Protein AF-A0A378MD38-F1 (afdb_monomer_lite)

Foldseek 3Di:
DQCVPDPCSVVDDDALVNCPPAADQEEEEEAEPQWADDPLDIWGDPVRDDPPPQDPPDPDDDRVRSRVSSVVRVVSRLVRHDNYYHYHYPYVRVVVSVCVVVVD

Organism: Listeria grayi (NCBI:txid1641)

Sequence (104 aa):
MDWVKKPNSEKEIGSIHAIQGYDLNYSGVIIGNDITVKDNQIVAVPENYKDVGGIPLKKEFSLSELTKYILNIYYILLSRGIDGCAVYFEDKSVEKLFKERVGL

Structure (mmCIF, N/CA/C/O backbone):
data_AF-A0A378MD38-F1
#
_entry.id   AF-A0A378MD38-F1
#
loop_
_atom_site.group_PDB
_atom_site.id
_atom_site.type_symbol
_atom_site.label_atom_id
_atom_site.label_alt_id
_atom_site.label_comp_id
_atom_site.label_asym_id
_atom_site.label_entity_id
_atom_site.label_seq_id
_atom_site.pdbx_PDB_ins_code
_atom_site.Cartn_x
_atom_site.Cartn_y
_atom_site.Cartn_z
_atom_site.occupancy
_atom_site.B_iso_or_equiv
_atom_site.auth_seq_id
_atom_site.auth_comp_id
_atom_site.auth_asym_id
_atom_site.auth_atom_id
_atom_site.pdbx_PDB_model_num
ATOM 1 N N . MET A 1 1 ? 22.199 7.299 -6.073 1.00 47.94 1 MET A N 1
ATOM 2 C CA . MET A 1 1 ? 22.694 6.099 -6.783 1.00 47.94 1 MET A CA 1
ATOM 3 C C . MET A 1 1 ? 21.455 5.291 -7.137 1.00 47.94 1 MET A C 1
ATOM 5 O O . MET A 1 1 ? 20.778 4.857 -6.216 1.00 47.94 1 MET A O 1
ATOM 9 N N . ASP A 1 2 ? 21.090 5.211 -8.417 1.00 62.75 2 ASP A N 1
ATOM 10 C CA . ASP A 1 2 ? 19.807 4.645 -8.865 1.00 62.75 2 ASP A CA 1
ATOM 11 C C . ASP A 1 2 ? 19.742 3.135 -8.603 1.00 62.75 2 ASP A C 1
ATOM 13 O O . ASP A 1 2 ? 20.425 2.365 -9.278 1.00 62.75 2 ASP A O 1
ATOM 17 N N . TRP A 1 3 ? 18.933 2.705 -7.629 1.00 64.88 3 TRP A N 1
ATOM 18 C CA . TRP A 1 3 ? 18.733 1.280 -7.330 1.00 64.88 3 TRP A CA 1
ATOM 19 C C . TRP A 1 3 ? 18.166 0.529 -8.542 1.00 64.88 3 TRP A C 1
ATOM 21 O O . TRP A 1 3 ? 18.677 -0.528 -8.892 1.00 64.88 3 TRP A O 1
ATOM 31 N N . VAL A 1 4 ? 17.230 1.156 -9.259 1.00 61.44 4 VAL A N 1
ATOM 32 C CA . VAL A 1 4 ? 16.582 0.625 -10.474 1.00 61.44 4 VAL A CA 1
ATOM 33 C C . VAL A 1 4 ? 17.581 0.280 -11.591 1.00 61.44 4 VAL A C 1
ATOM 35 O O . VAL A 1 4 ? 17.305 -0.559 -12.438 1.00 61.44 4 VAL A O 1
ATOM 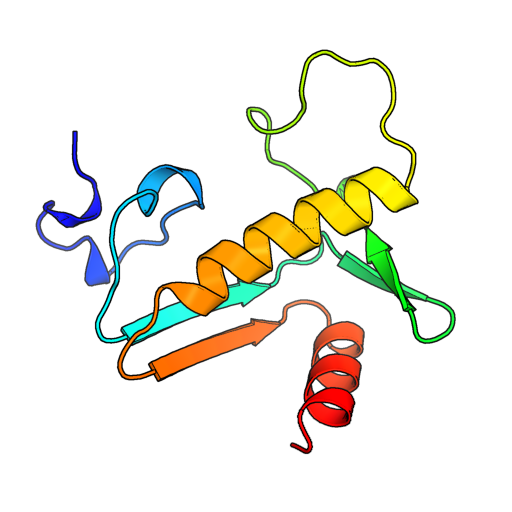38 N N . LYS A 1 5 ? 18.766 0.907 -11.615 1.00 65.00 5 LYS A N 1
ATOM 39 C CA . LYS A 1 5 ? 19.793 0.650 -12.643 1.00 65.00 5 LYS A CA 1
ATOM 40 C C . LYS A 1 5 ? 20.819 -0.402 -12.222 1.00 65.00 5 LYS A C 1
ATOM 42 O O . LYS A 1 5 ? 21.737 -0.694 -12.988 1.00 65.00 5 LYS A O 1
ATOM 47 N N . LYS A 1 6 ? 20.716 -0.945 -11.004 1.00 70.88 6 LYS A N 1
ATOM 48 C CA 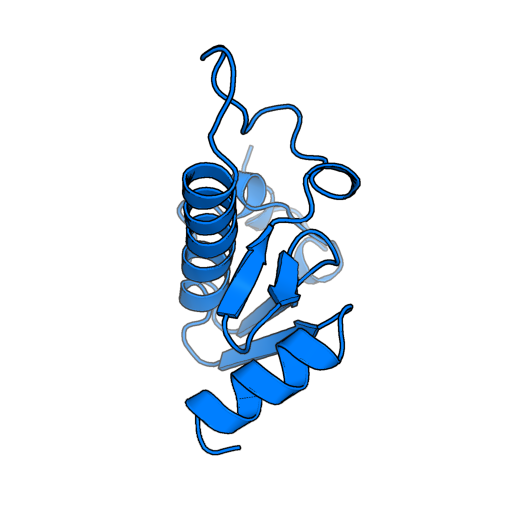. LYS A 1 6 ? 21.622 -2.000 -10.553 1.00 70.88 6 LYS A CA 1
ATOM 49 C C . LYS A 1 6 ? 21.260 -3.328 -11.230 1.00 70.88 6 LYS A C 1
ATOM 51 O O . LYS A 1 6 ? 20.073 -3.643 -11.344 1.00 70.88 6 LYS A O 1
ATOM 56 N N . PRO A 1 7 ? 22.262 -4.129 -11.632 1.00 68.56 7 PRO A N 1
ATOM 57 C CA . PRO A 1 7 ? 22.022 -5.495 -12.085 1.00 68.56 7 PRO A CA 1
ATOM 58 C C . PRO A 1 7 ? 21.306 -6.294 -10.987 1.00 68.56 7 PRO A C 1
ATOM 60 O O . PRO A 1 7 ? 21.755 -6.259 -9.841 1.00 68.56 7 PRO A O 1
ATOM 63 N N . ASN A 1 8 ? 20.254 -7.040 -11.336 1.00 69.06 8 ASN A N 1
ATOM 64 C CA . ASN A 1 8 ? 19.395 -7.816 -10.429 1.00 69.06 8 ASN A CA 1
ATOM 65 C C . ASN A 1 8 ? 18.422 -7.013 -9.550 1.00 69.06 8 ASN A C 1
ATOM 67 O O . ASN A 1 8 ? 17.803 -7.611 -8.669 1.00 69.06 8 ASN A O 1
ATOM 71 N N . SER A 1 9 ? 18.243 -5.706 -9.767 1.00 63.53 9 SER A N 1
ATOM 72 C CA . SER A 1 9 ? 17.227 -4.929 -9.033 1.00 63.53 9 SER A CA 1
ATOM 73 C C . SER A 1 9 ? 15.814 -5.500 -9.215 1.00 63.53 9 SER A C 1
ATOM 75 O O . SER A 1 9 ? 15.011 -5.472 -8.290 1.00 63.53 9 SER A O 1
ATOM 77 N N . GLU A 1 10 ? 15.540 -6.158 -10.343 1.00 64.94 10 GLU A N 1
ATOM 78 C CA . GLU A 1 10 ? 14.298 -6.886 -10.607 1.00 64.94 10 GLU A CA 1
ATOM 79 C C . GLU A 1 10 ? 14.036 -8.075 -9.660 1.00 64.94 10 GLU A C 1
ATOM 81 O O . GLU A 1 10 ? 12.933 -8.618 -9.646 1.00 64.94 10 GLU A O 1
ATOM 86 N N . LYS A 1 11 ? 15.036 -8.493 -8.871 1.00 68.25 11 LYS A N 1
ATOM 87 C CA . LYS A 1 11 ? 14.939 -9.585 -7.888 1.00 68.25 11 LYS A CA 1
ATOM 88 C C . LYS A 1 11 ? 14.928 -9.107 -6.438 1.00 68.25 11 LYS A C 1
ATOM 90 O O . LYS A 1 11 ? 14.840 -9.950 -5.546 1.00 68.25 11 LYS A O 1
ATOM 95 N N . GLU A 1 12 ? 15.042 -7.806 -6.178 1.00 67.12 12 GLU A N 1
ATOM 96 C CA . GLU A 1 12 ? 15.043 -7.272 -4.812 1.00 67.12 12 GLU A CA 1
ATOM 97 C C . GLU A 1 12 ? 13.793 -6.430 -4.530 1.00 67.12 12 GLU A C 1
ATOM 99 O O . GLU A 1 12 ? 13.106 -5.950 -5.430 1.00 67.12 12 GLU A O 1
ATOM 104 N N . ILE A 1 13 ? 13.481 -6.272 -3.244 1.00 67.75 13 ILE A N 1
ATOM 105 C CA . ILE A 1 13 ? 12.346 -5.474 -2.780 1.00 67.75 13 ILE A CA 1
ATOM 106 C C . ILE A 1 13 ? 12.854 -4.066 -2.462 1.00 67.75 13 ILE A C 1
ATOM 108 O O . ILE A 1 13 ? 13.656 -3.875 -1.547 1.00 67.75 13 ILE A O 1
ATOM 112 N N . GLY A 1 14 ? 12.381 -3.079 -3.222 1.00 64.69 14 GLY A N 1
ATOM 113 C CA . GLY A 1 14 ? 12.645 -1.663 -2.977 1.00 64.69 14 GLY A CA 1
ATOM 114 C C . GLY A 1 14 ? 11.602 -1.029 -2.052 1.00 64.69 14 GLY A C 1
ATOM 115 O O . GLY A 1 14 ? 10.434 -1.409 -2.060 1.00 64.69 14 GLY A O 1
ATOM 116 N N . SER A 1 15 ? 12.009 -0.028 -1.268 1.00 68.44 15 SER A N 1
ATOM 117 C CA . SER A 1 15 ? 11.068 0.841 -0.547 1.00 68.44 15 SER A CA 1
ATOM 118 C C . SER A 1 15 ? 10.551 1.968 -1.452 1.00 68.44 15 SER A C 1
ATOM 120 O O . SER A 1 15 ? 11.085 2.206 -2.536 1.00 68.44 15 SER A O 1
ATOM 122 N N . ILE A 1 16 ? 9.560 2.730 -0.977 1.00 65.38 16 ILE A N 1
ATOM 123 C CA . ILE A 1 16 ? 9.075 3.959 -1.636 1.00 65.38 16 ILE A CA 1
ATOM 124 C C . ILE A 1 16 ? 10.220 4.909 -2.043 1.00 65.38 16 ILE A C 1
ATOM 126 O O . ILE A 1 16 ? 10.195 5.497 -3.122 1.00 65.38 16 ILE A O 1
ATOM 130 N N . HIS A 1 17 ? 11.271 4.990 -1.225 1.00 66.19 17 HIS A N 1
ATOM 131 C CA . HIS A 1 17 ? 12.441 5.835 -1.461 1.00 66.19 17 HIS A CA 1
ATOM 132 C C . HIS A 1 17 ? 13.343 5.322 -2.595 1.00 66.19 17 HIS A C 1
ATOM 134 O O . HIS A 1 17 ? 14.090 6.099 -3.185 1.00 66.19 17 HIS A O 1
ATOM 140 N N . ALA A 1 18 ? 13.290 4.025 -2.910 1.00 63.28 18 ALA A N 1
ATOM 141 C CA . ALA A 1 18 ? 14.105 3.409 -3.955 1.00 63.28 18 ALA A CA 1
ATOM 142 C C . ALA A 1 18 ? 13.516 3.589 -5.364 1.00 63.28 18 ALA A C 1
ATOM 144 O O . ALA A 1 18 ? 14.269 3.569 -6.338 1.00 63.28 18 ALA A O 1
ATOM 145 N N . ILE A 1 19 ? 12.194 3.773 -5.469 1.00 64.44 19 ILE A N 1
ATOM 146 C CA . ILE A 1 19 ? 11.470 3.865 -6.748 1.00 64.44 19 ILE A CA 1
ATOM 147 C C . ILE A 1 19 ? 11.070 5.300 -7.124 1.00 64.44 19 ILE A C 1
ATOM 149 O O . ILE A 1 19 ? 10.484 5.548 -8.178 1.00 64.44 19 ILE A O 1
ATOM 153 N N . GLN A 1 20 ? 11.376 6.277 -6.270 1.00 63.38 20 GLN A N 1
ATOM 154 C CA . GLN A 1 20 ? 10.964 7.659 -6.478 1.00 63.38 20 GLN A CA 1
ATOM 155 C C . GLN A 1 20 ? 11.562 8.229 -7.780 1.00 63.38 20 GLN A C 1
ATOM 157 O O . GLN A 1 20 ? 12.777 8.348 -7.918 1.00 63.38 20 GLN A O 1
ATOM 162 N N . GLY A 1 21 ? 10.690 8.608 -8.721 1.00 66.00 21 GLY A N 1
ATOM 163 C CA . GLY A 1 21 ? 11.076 9.189 -10.014 1.00 66.00 21 GLY A CA 1
ATOM 164 C C . GLY A 1 21 ? 11.197 8.194 -11.173 1.00 66.00 21 GLY A C 1
ATOM 165 O O . GLY A 1 21 ? 11.634 8.599 -12.247 1.00 66.00 21 GLY A O 1
ATOM 166 N N . TYR A 1 22 ? 10.800 6.934 -10.974 1.00 69.50 22 TYR A N 1
ATOM 167 C CA . TYR A 1 22 ? 10.789 5.908 -12.015 1.00 69.50 22 TYR A CA 1
ATOM 168 C C . TYR A 1 22 ? 9.404 5.284 -12.167 1.00 69.50 22 TYR A C 1
ATOM 170 O O . TYR A 1 22 ? 8.776 4.912 -11.173 1.00 69.50 22 TYR A O 1
ATOM 178 N N . ASP A 1 23 ? 8.977 5.128 -13.416 1.00 78.00 23 ASP A N 1
ATOM 179 C CA . ASP A 1 23 ? 7.854 4.274 -13.791 1.00 78.00 23 ASP A CA 1
ATOM 180 C C . ASP A 1 23 ? 8.401 2.930 -14.293 1.00 78.00 23 ASP A C 1
ATOM 182 O O . ASP A 1 23 ? 9.461 2.866 -14.924 1.00 78.00 23 ASP A O 1
ATOM 186 N N . LEU A 1 24 ? 7.696 1.848 -13.974 1.00 81.94 24 LEU A N 1
ATOM 187 C CA . LEU A 1 24 ? 8.049 0.477 -14.328 1.00 81.94 24 LEU A CA 1
ATOM 188 C C . LEU A 1 24 ? 7.008 -0.077 -15.299 1.00 81.94 24 LEU A C 1
ATOM 190 O O . LEU A 1 24 ? 5.819 0.185 -15.142 1.00 81.94 24 LEU A O 1
ATOM 194 N N . ASN A 1 25 ? 7.419 -0.921 -16.248 1.00 84.12 25 ASN A N 1
ATOM 195 C CA . ASN A 1 25 ? 6.453 -1.628 -17.100 1.00 84.12 25 ASN A CA 1
ATOM 196 C C . ASN A 1 25 ? 5.520 -2.495 -16.240 1.00 84.12 25 ASN A C 1
ATOM 198 O O . ASN A 1 25 ? 4.306 -2.441 -16.389 1.00 84.12 25 ASN A O 1
ATOM 202 N N . TYR A 1 26 ? 6.086 -3.220 -15.272 1.00 85.44 26 TYR A N 1
ATOM 203 C CA . TYR A 1 26 ? 5.336 -4.004 -14.296 1.00 85.44 26 TYR A CA 1
ATOM 204 C C . TYR A 1 26 ? 5.831 -3.711 -12.883 1.00 85.44 26 TYR A C 1
ATOM 206 O O . TYR A 1 26 ? 7.040 -3.620 -12.658 1.00 85.44 26 TYR A O 1
ATOM 214 N N . SER A 1 27 ? 4.911 -3.612 -11.926 1.00 87.75 27 SER A N 1
ATOM 215 C CA . SER A 1 27 ? 5.237 -3.488 -10.505 1.00 87.75 27 SER A CA 1
ATOM 216 C C . SER A 1 27 ? 4.576 -4.584 -9.668 1.00 87.75 27 SER A C 1
ATOM 218 O O . SER A 1 27 ? 3.506 -5.098 -9.993 1.00 87.75 27 SER A O 1
ATOM 220 N N . GLY A 1 28 ? 5.247 -4.959 -8.580 1.00 90.44 28 GLY A N 1
ATOM 221 C CA . GLY A 1 28 ? 4.684 -5.768 -7.506 1.00 90.44 28 GLY A CA 1
ATOM 222 C C . GLY A 1 28 ? 4.638 -4.928 -6.237 1.00 90.44 28 GLY A C 1
ATOM 223 O O . GLY A 1 28 ? 5.667 -4.396 -5.824 1.00 90.44 28 GLY A O 1
ATOM 224 N N . VAL A 1 29 ? 3.463 -4.792 -5.629 1.00 92.12 29 VAL A N 1
ATOM 225 C CA . VAL A 1 29 ? 3.278 -4.019 -4.397 1.00 92.12 29 VAL A CA 1
ATOM 226 C C . VAL A 1 29 ? 2.802 -4.942 -3.285 1.00 92.12 29 VAL A C 1
ATOM 228 O O . VAL A 1 29 ? 1.797 -5.638 -3.421 1.00 92.12 29 VAL A O 1
ATOM 231 N N . ILE A 1 30 ? 3.530 -4.931 -2.172 1.00 93.75 30 ILE A N 1
ATOM 232 C CA . ILE A 1 30 ? 3.130 -5.596 -0.933 1.00 93.75 30 ILE A CA 1
ATOM 233 C C . ILE A 1 30 ? 2.483 -4.544 -0.037 1.00 93.75 30 ILE A C 1
ATOM 235 O O . ILE A 1 30 ? 3.131 -3.579 0.364 1.00 93.75 30 ILE A O 1
ATOM 239 N N . ILE A 1 31 ? 1.203 -4.738 0.254 1.00 94.75 31 ILE A N 1
ATOM 240 C CA . ILE A 1 31 ? 0.460 -4.002 1.269 1.00 94.75 31 ILE A CA 1
ATOM 241 C C . ILE A 1 31 ? 0.668 -4.737 2.593 1.00 94.75 31 ILE A C 1
ATOM 243 O O . ILE A 1 31 ? 0.159 -5.847 2.786 1.00 94.75 31 ILE A O 1
ATOM 247 N N . GLY A 1 32 ? 1.472 -4.136 3.465 1.00 94.25 32 GLY A N 1
ATOM 248 C CA . GLY A 1 32 ? 1.864 -4.711 4.744 1.00 94.25 32 GLY A CA 1
ATOM 249 C C . GLY A 1 32 ? 0.778 -4.608 5.814 1.00 94.25 32 GLY A C 1
ATOM 250 O O . GLY A 1 32 ? -0.290 -4.031 5.617 1.00 94.25 32 GLY A O 1
ATOM 251 N N . ASN A 1 33 ? 1.086 -5.143 6.995 1.00 94.69 33 ASN A N 1
ATOM 252 C CA . ASN A 1 33 ? 0.212 -5.111 8.174 1.00 94.69 33 ASN A CA 1
ATOM 253 C C . ASN A 1 33 ? 0.184 -3.745 8.901 1.00 94.69 33 ASN A C 1
ATOM 255 O O . ASN A 1 33 ? -0.200 -3.669 10.069 1.00 94.69 33 ASN A O 1
ATOM 259 N N . ASP A 1 34 ? 0.620 -2.665 8.248 1.00 93.62 34 ASP A N 1
ATOM 260 C CA . ASP A 1 34 ? 0.602 -1.293 8.777 1.00 93.62 34 ASP A CA 1
ATOM 261 C C . ASP A 1 34 ? -0.750 -0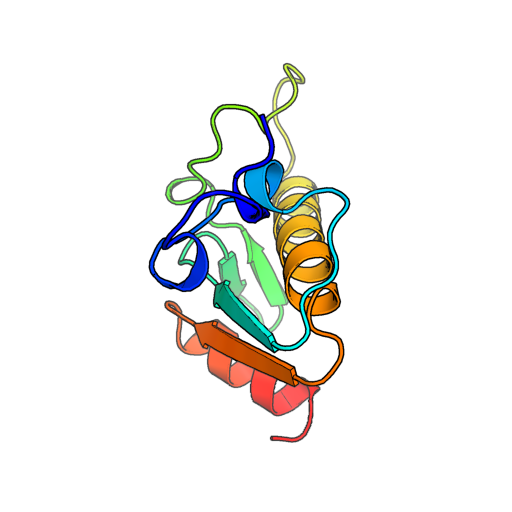.583 8.582 1.00 93.62 34 ASP A C 1
ATOM 263 O O . ASP A 1 34 ? -0.959 0.517 9.100 1.00 93.62 34 ASP A O 1
ATOM 267 N N . ILE A 1 35 ? -1.692 -1.247 7.910 1.00 96.31 35 ILE A N 1
ATOM 268 C CA . ILE A 1 35 ? -3.105 -0.884 7.817 1.00 96.31 35 ILE A CA 1
ATOM 269 C C . ILE A 1 35 ? -3.996 -2.105 8.063 1.00 96.31 35 ILE A C 1
ATOM 271 O O . ILE A 1 35 ? -3.617 -3.236 7.776 1.00 96.31 35 ILE A O 1
ATOM 275 N N . THR A 1 36 ? -5.201 -1.867 8.573 1.00 97.38 36 THR A N 1
ATOM 276 C CA . THR A 1 36 ? -6.238 -2.887 8.787 1.00 97.38 36 THR A CA 1
ATOM 277 C C . THR A 1 36 ? -7.631 -2.311 8.522 1.00 97.38 36 THR A C 1
ATOM 279 O O . THR A 1 36 ? -7.774 -1.111 8.265 1.00 97.38 36 THR A O 1
ATOM 282 N N . VAL A 1 37 ? -8.674 -3.143 8.575 1.00 97.44 37 VAL A N 1
ATOM 283 C CA . VAL A 1 37 ? -10.072 -2.709 8.447 1.00 97.44 37 VAL A CA 1
ATOM 284 C C . VAL A 1 37 ? -10.758 -2.674 9.810 1.00 97.44 37 VAL A C 1
ATOM 286 O O . VAL A 1 37 ? -10.877 -3.689 10.493 1.00 97.44 37 VAL A O 1
ATOM 289 N N . LYS A 1 38 ? -11.294 -1.507 10.173 1.00 94.88 38 LYS A N 1
ATOM 290 C CA . LYS A 1 38 ? -12.144 -1.302 11.349 1.00 94.88 38 LYS A CA 1
ATOM 291 C C . LYS A 1 38 ? -13.395 -0.536 10.936 1.00 94.88 38 LYS A C 1
ATOM 293 O O . LYS A 1 38 ? -13.293 0.468 10.241 1.00 94.88 38 LYS A O 1
ATOM 298 N N . ASP A 1 39 ? -14.573 -1.024 11.321 1.00 93.38 39 ASP A N 1
ATOM 299 C CA . ASP A 1 39 ? -15.866 -0.399 10.992 1.00 93.38 39 ASP A CA 1
ATOM 300 C C . ASP A 1 39 ? -16.036 -0.110 9.484 1.00 93.38 39 ASP A C 1
ATOM 302 O O . ASP A 1 39 ? -16.527 0.939 9.069 1.00 93.38 39 ASP A O 1
ATOM 306 N N . ASN A 1 40 ? -15.593 -1.053 8.642 1.00 91.81 40 ASN A N 1
ATOM 307 C CA . ASN A 1 40 ? -15.591 -0.952 7.176 1.00 91.81 40 ASN A CA 1
ATOM 308 C C . ASN A 1 40 ? -14.719 0.188 6.598 1.00 91.81 40 ASN A C 1
ATOM 310 O O . ASN A 1 40 ? -14.856 0.576 5.431 1.00 91.81 40 ASN A O 1
ATOM 314 N N . GLN A 1 41 ? -13.803 0.726 7.403 1.00 93.38 41 GLN A N 1
ATOM 315 C CA . GLN A 1 41 ? -12.841 1.752 7.019 1.00 93.38 41 GLN A CA 1
ATOM 316 C C . GLN A 1 41 ? -11.414 1.241 7.189 1.00 93.38 41 GLN A C 1
ATOM 318 O O . GLN A 1 41 ? -11.125 0.444 8.078 1.00 93.38 41 GLN A O 1
ATOM 323 N N . ILE A 1 42 ? -10.516 1.712 6.325 1.00 96.50 42 ILE A N 1
ATOM 324 C CA . ILE A 1 42 ? -9.088 1.433 6.473 1.00 96.50 42 ILE A CA 1
ATOM 325 C C . ILE A 1 42 ? -8.549 2.330 7.584 1.00 96.50 42 ILE A C 1
ATOM 327 O O . ILE A 1 42 ? -8.808 3.534 7.574 1.00 96.50 42 ILE A O 1
ATOM 331 N N . VAL A 1 43 ? -7.797 1.748 8.513 1.00 96.25 43 VAL A N 1
ATOM 332 C CA . VAL A 1 43 ? -7.133 2.448 9.616 1.00 96.25 43 VAL A CA 1
ATOM 333 C C . VAL A 1 43 ? -5.682 1.989 9.728 1.00 96.25 43 VAL A C 1
ATOM 335 O O . VAL A 1 43 ? -5.377 0.824 9.488 1.00 96.25 43 VAL A O 1
ATOM 338 N N . ALA A 1 44 ? -4.783 2.901 10.086 1.00 94.50 44 ALA A N 1
ATOM 339 C CA . ALA A 1 44 ? -3.386 2.574 10.347 1.00 94.50 44 ALA A CA 1
ATOM 340 C C . ALA A 1 44 ? -3.223 1.695 11.595 1.00 94.50 44 ALA A C 1
ATOM 342 O O . ALA A 1 44 ? -3.980 1.817 12.560 1.00 94.50 44 ALA A O 1
ATOM 343 N N . VAL A 1 45 ? -2.172 0.880 11.595 1.00 93.88 45 VAL A N 1
ATOM 344 C CA . VAL A 1 45 ? -1.672 0.126 12.747 1.00 93.88 45 VAL A CA 1
ATOM 345 C C . VAL A 1 45 ? -0.284 0.684 13.096 1.00 93.88 45 VAL A C 1
ATOM 347 O O . VAL A 1 45 ? 0.715 0.220 12.541 1.00 93.88 45 VAL A O 1
ATOM 350 N N . PRO A 1 46 ? -0.188 1.700 13.983 1.00 88.88 46 PRO A N 1
ATOM 351 C CA . PRO A 1 46 ? 1.072 2.395 14.274 1.00 88.88 46 PRO A CA 1
ATOM 352 C C . PRO A 1 46 ? 2.207 1.457 14.696 1.00 88.88 46 PRO A C 1
ATOM 354 O O . PRO A 1 46 ? 3.351 1.646 14.295 1.00 88.88 46 PRO A O 1
ATOM 357 N N . GLU A 1 47 ? 1.872 0.403 15.440 1.00 88.56 47 GLU A N 1
ATOM 358 C CA . GLU A 1 47 ? 2.805 -0.617 15.932 1.00 88.56 47 GLU A CA 1
ATOM 359 C C . GLU A 1 47 ? 3.593 -1.290 14.793 1.00 88.56 47 GLU A C 1
ATOM 361 O O . GLU A 1 47 ? 4.756 -1.671 14.962 1.00 88.56 47 GLU A O 1
ATOM 366 N N . ASN A 1 48 ? 2.952 -1.433 13.630 1.00 89.44 48 ASN A N 1
ATOM 367 C CA . ASN A 1 48 ? 3.472 -2.130 12.456 1.00 89.44 48 ASN A CA 1
ATOM 368 C C . ASN A 1 48 ? 4.081 -1.177 11.424 1.00 89.44 48 ASN A C 1
ATOM 370 O O . ASN A 1 48 ? 4.744 -1.630 10.494 1.00 89.44 48 ASN A O 1
ATOM 374 N N . TYR A 1 49 ? 3.924 0.133 11.605 1.00 86.25 49 TYR A N 1
ATOM 375 C CA . TYR A 1 49 ? 4.529 1.130 10.739 1.00 86.25 49 TYR A CA 1
ATOM 376 C C . TYR A 1 49 ? 5.999 1.353 11.127 1.00 86.25 49 TYR A C 1
ATOM 378 O O . TYR A 1 49 ? 6.306 1.877 12.198 1.00 86.25 49 TYR A O 1
ATOM 386 N N . LYS A 1 50 ? 6.929 0.908 10.271 1.00 79.88 50 LYS A N 1
ATOM 387 C CA . LYS A 1 50 ? 8.378 0.873 10.568 1.00 79.88 50 LYS A CA 1
ATOM 388 C C . LYS A 1 50 ? 9.219 1.876 9.778 1.00 79.88 50 LYS A C 1
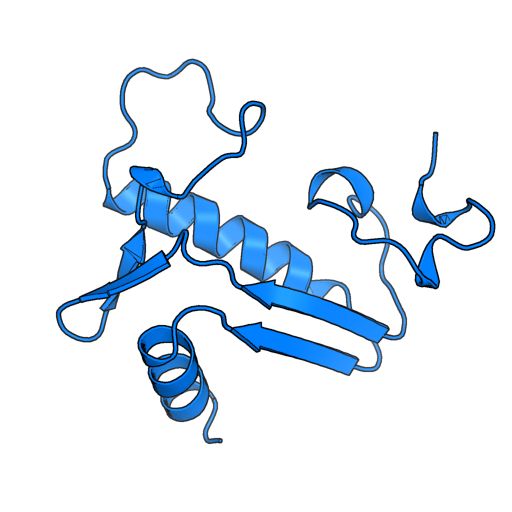ATOM 390 O O . LYS A 1 50 ? 10.445 1.805 9.842 1.00 79.88 50 LYS A O 1
ATOM 395 N N . ASP A 1 51 ? 8.610 2.792 9.032 1.00 72.75 51 ASP A N 1
ATOM 396 C CA . ASP A 1 51 ? 9.382 3.792 8.294 1.00 72.75 51 ASP A CA 1
ATOM 397 C C . ASP A 1 51 ? 9.955 4.847 9.255 1.00 72.75 51 ASP A C 1
ATOM 399 O O . ASP A 1 51 ? 9.282 5.785 9.682 1.00 72.75 51 ASP A O 1
ATOM 403 N N . VAL A 1 52 ? 11.231 4.665 9.595 1.00 61.50 52 VAL A N 1
ATOM 404 C CA . VAL A 1 52 ? 11.996 5.527 10.505 1.00 61.50 52 VAL A CA 1
ATOM 405 C C . VAL A 1 52 ? 12.310 6.896 9.873 1.00 61.50 52 VAL A C 1
ATOM 407 O O . VAL A 1 52 ? 12.574 7.850 10.601 1.00 61.50 52 VAL A O 1
ATOM 410 N N . GLY A 1 53 ? 12.274 7.020 8.538 1.00 58.56 53 GLY A N 1
ATOM 411 C CA . GLY A 1 53 ? 12.580 8.261 7.809 1.00 58.56 53 GLY A CA 1
ATOM 412 C C . GLY A 1 53 ? 11.350 9.063 7.368 1.00 58.56 53 GLY A C 1
ATOM 413 O O . GLY A 1 53 ? 11.457 10.269 7.147 1.00 58.56 53 GLY A O 1
ATOM 414 N N . GLY A 1 54 ? 10.188 8.412 7.258 1.00 53.09 54 GLY A N 1
ATOM 415 C CA . GLY A 1 54 ? 8.925 9.011 6.814 1.00 53.09 54 GLY A CA 1
ATOM 416 C C . GLY A 1 54 ? 8.116 9.722 7.904 1.00 53.09 54 GLY A C 1
ATOM 417 O O . GLY A 1 54 ? 7.163 10.433 7.593 1.00 53.09 54 GLY A O 1
ATOM 418 N N . ILE A 1 55 ? 8.476 9.578 9.183 1.00 56.44 55 ILE A N 1
ATOM 419 C CA . ILE A 1 55 ? 7.832 10.324 10.273 1.00 56.44 55 ILE A CA 1
ATOM 420 C C . ILE A 1 55 ? 8.510 11.701 10.353 1.00 56.44 55 ILE A C 1
ATOM 422 O O . ILE A 1 55 ? 9.632 11.789 10.857 1.00 56.44 55 ILE A O 1
ATOM 426 N N . PRO A 1 56 ? 7.897 12.809 9.885 1.00 48.09 56 PRO A N 1
ATOM 427 C CA . PRO A 1 56 ? 8.413 14.121 10.228 1.00 48.09 56 PRO A CA 1
ATOM 428 C C . PRO A 1 56 ? 8.474 14.240 11.750 1.00 48.09 56 PRO A C 1
ATOM 430 O O . PRO A 1 56 ? 7.570 13.795 12.451 1.00 48.09 56 PRO A O 1
ATOM 433 N N . LEU A 1 57 ? 9.506 14.928 12.235 1.00 49.88 57 LEU A N 1
ATOM 434 C CA . LEU A 1 57 ? 9.740 15.415 13.605 1.00 49.88 57 LEU A CA 1
ATOM 435 C C . LEU A 1 57 ? 8.566 16.219 14.230 1.00 49.88 57 LEU A C 1
ATOM 437 O O . LEU A 1 57 ? 8.747 16.933 15.216 1.00 49.88 57 LEU A O 1
ATOM 441 N N . LYS A 1 58 ? 7.356 16.151 13.666 1.00 49.91 58 LYS A N 1
ATOM 442 C CA . LYS A 1 58 ? 6.120 16.651 14.249 1.00 49.91 58 LYS A CA 1
ATOM 443 C C . LYS A 1 58 ? 5.619 15.626 15.258 1.00 49.91 58 LYS A C 1
ATOM 445 O O . LYS A 1 58 ? 5.152 14.553 14.894 1.00 49.91 58 LYS A O 1
ATOM 450 N N . LYS A 1 59 ? 5.734 15.993 16.533 1.00 54.69 59 LYS A N 1
ATOM 451 C CA . LYS A 1 59 ? 4.974 15.417 17.644 1.00 54.69 59 LYS A CA 1
ATOM 452 C C . LYS A 1 59 ? 3.567 15.008 17.178 1.00 54.69 59 LYS A C 1
ATOM 454 O O . LYS A 1 59 ? 2.790 15.874 16.795 1.00 54.69 59 LYS A O 1
ATOM 459 N N . GLU A 1 60 ? 3.319 13.700 17.229 1.00 66.25 60 GLU A N 1
ATOM 460 C CA . GLU A 1 60 ? 2.016 13.023 17.215 1.00 66.25 60 GLU A CA 1
ATOM 461 C C . GLU A 1 60 ? 1.136 13.268 15.977 1.00 66.25 60 GLU A C 1
ATOM 463 O O . GLU A 1 60 ? 0.276 14.143 15.956 1.00 66.25 60 GLU A O 1
ATOM 468 N N . PHE A 1 61 ? 1.283 12.418 14.955 1.00 71.12 61 PHE A N 1
ATOM 469 C CA . PHE A 1 61 ? 0.200 12.213 13.988 1.00 71.12 61 PHE A CA 1
ATOM 470 C C . PHE A 1 61 ? -1.043 11.705 14.724 1.00 71.12 61 PHE A C 1
ATOM 472 O O . PHE A 1 61 ? -0.957 10.745 15.494 1.00 71.12 61 PHE A O 1
ATOM 479 N N . SER A 1 62 ? -2.218 12.260 14.425 1.00 88.25 62 SER A N 1
ATOM 480 C CA . SER A 1 62 ? -3.462 11.556 14.734 1.00 88.25 62 SER A CA 1
ATOM 481 C C . SER A 1 62 ? -3.537 10.256 13.925 1.00 88.25 62 SER A C 1
ATOM 483 O O . SER A 1 62 ? -2.990 10.154 12.823 1.00 88.25 62 SER A O 1
ATOM 485 N N . LEU A 1 63 ? -4.290 9.269 14.421 1.00 88.75 63 LEU A N 1
ATOM 486 C CA . LEU A 1 63 ? -4.495 8.001 13.709 1.00 88.75 63 LEU A CA 1
ATOM 487 C C . LEU A 1 63 ? -5.004 8.223 12.273 1.00 88.75 63 LEU A C 1
ATOM 489 O O . LEU A 1 63 ? -4.602 7.523 11.345 1.00 88.75 63 LEU A O 1
ATOM 493 N N . SER A 1 64 ? -5.856 9.232 12.077 1.00 91.19 64 SER A N 1
ATOM 494 C CA . SER A 1 64 ? -6.410 9.581 10.766 1.00 91.19 64 SER A CA 1
ATOM 495 C C . SER A 1 64 ? -5.361 10.140 9.801 1.00 91.19 64 SER A C 1
ATOM 497 O O . SER A 1 64 ? -5.388 9.828 8.609 1.00 91.19 64 SER A O 1
ATOM 499 N N . GLU A 1 65 ? -4.419 10.940 10.302 1.00 90.88 65 GLU A N 1
ATOM 500 C CA . GLU A 1 65 ? -3.342 11.503 9.493 1.00 90.88 65 GLU A CA 1
ATOM 501 C C . GLU A 1 65 ? -2.325 10.424 9.138 1.00 90.88 65 GLU A C 1
ATOM 503 O O . GLU A 1 65 ? -1.923 10.351 7.980 1.00 90.88 65 GLU A O 1
ATOM 508 N N . LEU A 1 66 ? -1.982 9.539 10.082 1.00 89.12 66 LEU A N 1
ATOM 509 C CA . LEU A 1 66 ? -1.119 8.389 9.806 1.00 89.12 66 LEU A CA 1
ATOM 510 C C . LEU A 1 66 ? -1.751 7.463 8.759 1.00 89.12 66 LEU A C 1
ATOM 512 O O . LEU A 1 66 ? -1.089 7.064 7.808 1.00 89.12 66 LEU A O 1
ATOM 516 N N . THR A 1 67 ? -3.051 7.185 8.882 1.00 93.38 67 THR A N 1
ATOM 517 C CA . THR A 1 67 ? -3.795 6.376 7.903 1.00 93.38 67 THR A CA 1
ATOM 518 C C . THR A 1 67 ? -3.699 6.980 6.505 1.00 93.38 67 THR A C 1
ATOM 520 O O . THR A 1 67 ? -3.338 6.289 5.556 1.00 93.38 67 THR A O 1
ATOM 523 N N . LYS A 1 68 ? -3.967 8.284 6.364 1.00 93.06 68 LYS A N 1
ATOM 524 C CA . LYS A 1 68 ? -3.838 8.985 5.077 1.00 93.06 68 LYS A CA 1
ATOM 525 C C . LYS A 1 68 ? -2.403 8.970 4.555 1.00 93.06 68 LYS A C 1
ATOM 527 O O . LYS A 1 68 ? -2.198 8.820 3.356 1.00 93.06 68 LYS A O 1
ATOM 532 N N . TYR A 1 69 ? -1.425 9.125 5.442 1.00 90.06 69 TYR A N 1
ATOM 533 C CA . TYR A 1 69 ? -0.015 9.115 5.083 1.00 90.06 69 TYR A CA 1
ATOM 534 C C . TYR A 1 69 ? 0.408 7.762 4.492 1.00 90.06 69 TYR A C 1
ATOM 536 O O . TYR A 1 69 ? 0.933 7.723 3.381 1.00 90.06 69 TYR A O 1
ATOM 544 N N . ILE A 1 70 ? 0.087 6.655 5.169 1.00 91.69 70 ILE A N 1
ATOM 545 C CA . ILE A 1 70 ? 0.381 5.296 4.690 1.00 91.69 70 ILE A CA 1
ATOM 546 C C . ILE A 1 70 ? -0.363 5.000 3.379 1.00 91.69 70 ILE A C 1
ATOM 548 O O . ILE A 1 70 ? 0.230 4.512 2.418 1.00 91.69 70 ILE A O 1
ATOM 552 N N . LEU A 1 71 ? -1.646 5.366 3.284 1.00 93.50 71 LEU A N 1
ATOM 553 C CA . LEU A 1 71 ? -2.416 5.195 2.047 1.00 93.50 71 LEU A CA 1
ATOM 554 C C . LEU A 1 71 ? -1.811 5.968 0.865 1.00 93.50 71 LEU A C 1
ATOM 556 O O . LEU A 1 71 ? -1.823 5.465 -0.258 1.00 93.50 71 LEU A O 1
ATOM 560 N N . ASN A 1 72 ? -1.239 7.151 1.103 1.00 92.12 72 ASN A N 1
ATOM 561 C CA . ASN A 1 72 ? -0.539 7.907 0.065 1.00 92.12 72 ASN A CA 1
ATOM 562 C C . ASN A 1 72 ? 0.749 7.212 -0.402 1.00 92.12 72 ASN A C 1
ATOM 564 O O . ASN A 1 72 ? 1.047 7.252 -1.595 1.00 92.12 72 ASN A O 1
ATOM 568 N N . ILE A 1 73 ? 1.491 6.554 0.496 1.00 90.31 73 ILE A N 1
ATOM 569 C CA . ILE A 1 73 ? 2.655 5.734 0.118 1.00 90.31 73 ILE A CA 1
ATOM 570 C C . ILE A 1 73 ? 2.208 4.630 -0.843 1.00 90.31 73 ILE A C 1
ATOM 572 O O . ILE A 1 73 ? 2.755 4.508 -1.940 1.00 90.31 73 ILE A O 1
ATOM 576 N N . TYR A 1 74 ? 1.167 3.875 -0.481 1.00 92.81 74 TYR A N 1
ATOM 577 C CA . TYR A 1 74 ? 0.647 2.812 -1.340 1.00 92.81 74 TYR A CA 1
ATOM 578 C C . TYR A 1 74 ? 0.091 3.335 -2.663 1.00 92.81 74 TYR A C 1
ATOM 580 O O . TYR A 1 74 ? 0.357 2.737 -3.700 1.00 92.81 74 TYR A O 1
ATOM 588 N N . TYR A 1 75 ? -0.605 4.473 -2.669 1.00 92.25 75 TYR A N 1
ATOM 589 C CA . TYR A 1 75 ? -1.054 5.122 -3.904 1.00 92.25 75 TYR A CA 1
ATOM 590 C C . TYR A 1 75 ? 0.112 5.409 -4.863 1.00 92.25 75 TYR A C 1
ATOM 592 O O . TYR A 1 75 ? 0.040 5.109 -6.058 1.00 92.25 75 TYR A O 1
ATOM 600 N N . ILE A 1 76 ? 1.218 5.951 -4.346 1.00 89.00 76 ILE A N 1
ATOM 601 C CA . ILE A 1 76 ? 2.412 6.211 -5.153 1.00 89.00 76 ILE A CA 1
ATOM 602 C C . ILE A 1 76 ? 2.968 4.897 -5.713 1.00 89.00 76 ILE A C 1
ATOM 604 O O . ILE A 1 76 ? 3.204 4.833 -6.914 1.00 89.00 76 ILE A O 1
ATOM 608 N N . LEU A 1 77 ? 3.115 3.848 -4.897 1.00 89.56 77 LEU A N 1
ATOM 609 C CA . LEU A 1 77 ? 3.638 2.547 -5.345 1.00 89.56 77 LEU A CA 1
ATOM 610 C C . LEU A 1 77 ? 2.751 1.888 -6.409 1.00 89.56 77 LEU A C 1
ATOM 612 O O . LEU A 1 77 ? 3.245 1.435 -7.441 1.00 89.56 77 LEU A O 1
ATOM 616 N N . LEU A 1 78 ? 1.438 1.870 -6.177 1.00 90.94 78 LEU A N 1
ATOM 617 C CA . LEU A 1 78 ? 0.456 1.259 -7.073 1.00 90.94 78 LEU A CA 1
ATOM 618 C C . LEU A 1 78 ? 0.369 1.988 -8.420 1.00 90.94 78 LEU A C 1
ATOM 620 O O . LEU A 1 78 ? 0.058 1.356 -9.424 1.00 90.94 78 LEU A O 1
ATOM 624 N N . SER A 1 79 ? 0.683 3.288 -8.457 1.00 88.81 79 SER A N 1
ATOM 625 C CA . SER A 1 79 ? 0.668 4.100 -9.684 1.00 88.81 79 SER A CA 1
ATOM 626 C C . SER A 1 79 ? 1.945 4.020 -10.527 1.00 88.81 79 SER A C 1
ATOM 628 O O . SER A 1 79 ? 1.999 4.663 -11.569 1.00 88.81 79 SER A O 1
ATOM 630 N N . ARG A 1 80 ? 2.985 3.281 -10.104 1.00 85.81 80 ARG A N 1
ATOM 631 C CA . ARG A 1 80 ? 4.245 3.159 -10.870 1.00 85.81 80 ARG A CA 1
ATOM 632 C C . ARG A 1 80 ? 4.218 2.113 -11.988 1.00 85.81 80 ARG A C 1
ATOM 634 O O . ARG A 1 80 ? 5.120 2.129 -12.816 1.00 85.81 80 ARG A O 1
ATOM 641 N N . GLY A 1 81 ? 3.263 1.1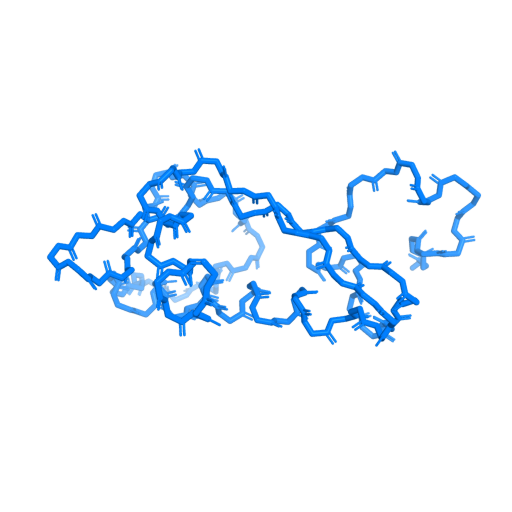82 -11.987 1.00 87.44 81 GLY A N 1
ATOM 642 C CA . GLY A 1 81 ? 3.157 0.139 -13.014 1.00 87.44 81 GLY A CA 1
ATOM 643 C C . GLY A 1 81 ? 2.385 0.635 -14.236 1.00 87.44 81 GLY A C 1
ATOM 644 O O . GLY A 1 81 ? 1.206 0.952 -14.104 1.00 87.44 81 GLY A O 1
ATOM 645 N N . ILE A 1 82 ? 3.032 0.697 -15.403 1.00 87.94 82 ILE A N 1
ATOM 646 C CA . ILE A 1 82 ? 2.426 1.178 -16.657 1.00 87.94 82 ILE A CA 1
ATOM 647 C C . ILE A 1 82 ? 1.555 0.094 -17.303 1.00 87.94 82 ILE A C 1
ATOM 649 O O . ILE A 1 82 ? 0.383 0.335 -17.583 1.00 87.94 82 ILE A O 1
ATOM 653 N N . ASP A 1 83 ? 2.117 -1.096 -17.525 1.00 91.00 83 ASP A N 1
ATOM 654 C CA . ASP A 1 83 ? 1.432 -2.206 -18.198 1.00 91.00 83 ASP A CA 1
ATOM 655 C C . ASP A 1 83 ? 0.689 -3.104 -17.198 1.00 91.00 83 ASP A C 1
ATOM 657 O O . ASP A 1 83 ? -0.279 -3.779 -17.551 1.00 91.00 83 ASP A O 1
ATOM 661 N N . GLY A 1 84 ? 1.118 -3.118 -15.932 1.00 87.88 84 GLY A N 1
ATOM 662 C CA . GLY A 1 84 ? 0.441 -3.873 -14.885 1.00 87.88 84 GLY A CA 1
ATOM 663 C C . GLY A 1 84 ? 1.032 -3.699 -13.489 1.00 87.88 84 GLY A C 1
ATOM 664 O O . GLY A 1 84 ? 2.211 -3.399 -13.310 1.00 87.88 84 GLY A O 1
ATOM 665 N N . CYS A 1 85 ? 0.193 -3.935 -12.482 1.00 90.81 85 CYS A N 1
ATOM 666 C CA . CYS A 1 85 ? 0.565 -3.903 -11.073 1.00 90.81 85 CYS A CA 1
ATOM 667 C C . CYS A 1 85 ? -0.046 -5.116 -10.361 1.00 90.81 85 CYS A C 1
ATOM 669 O O . CYS A 1 85 ? -1.269 -5.256 -10.297 1.00 90.81 85 CYS A O 1
ATOM 671 N N . ALA A 1 86 ? 0.800 -6.007 -9.849 1.00 92.25 86 ALA A N 1
ATOM 672 C CA . ALA A 1 86 ? 0.379 -7.101 -8.985 1.00 92.25 86 ALA A CA 1
ATOM 673 C C . ALA A 1 86 ? 0.389 -6.627 -7.530 1.00 92.25 86 ALA A C 1
ATOM 675 O O . ALA A 1 86 ? 1.357 -6.012 -7.082 1.00 92.25 86 ALA A O 1
ATOM 676 N N . VAL A 1 87 ? -0.667 -6.935 -6.778 1.00 94.38 87 VAL A N 1
ATOM 677 C CA . VAL A 1 87 ? -0.801 -6.495 -5.385 1.00 94.38 87 VAL A CA 1
ATOM 678 C C . VAL A 1 87 ? -0.975 -7.700 -4.476 1.00 94.38 87 VAL A C 1
ATOM 680 O O . VAL A 1 87 ? -1.837 -8.547 -4.710 1.00 94.38 87 VAL A O 1
ATOM 683 N N . TYR A 1 88 ? -0.159 -7.768 -3.430 1.00 95.50 88 TYR A N 1
ATOM 684 C CA . TYR A 1 88 ? -0.280 -8.741 -2.352 1.00 95.50 88 TYR A CA 1
ATOM 685 C C . TYR A 1 88 ? -0.658 -8.028 -1.056 1.00 95.50 88 TYR A C 1
ATOM 687 O O . TYR A 1 88 ? -0.134 -6.958 -0.764 1.00 95.50 88 TYR A O 1
ATOM 695 N N . PHE A 1 89 ? -1.549 -8.634 -0.275 1.00 96.75 89 PHE A N 1
ATOM 696 C CA . PHE A 1 89 ? -2.026 -8.096 0.996 1.00 96.75 89 PHE A CA 1
ATOM 697 C C . PHE A 1 89 ? -1.691 -9.069 2.125 1.00 96.75 89 PHE A C 1
ATOM 699 O O . PHE A 1 89 ? -2.097 -10.241 2.079 1.00 96.75 89 PHE A O 1
ATOM 706 N N . GLU A 1 90 ? -0.980 -8.579 3.140 1.00 96.19 90 GLU A N 1
ATOM 707 C CA . GLU A 1 90 ? -0.738 -9.337 4.370 1.00 96.19 90 GLU A CA 1
ATOM 708 C C . GLU A 1 90 ? -2.021 -9.466 5.209 1.00 96.19 90 GLU A C 1
ATOM 710 O O . GLU A 1 90 ? -2.373 -10.576 5.615 1.00 96.19 90 GLU A O 1
ATOM 715 N N . ASP A 1 91 ? -2.775 -8.373 5.385 1.00 96.12 91 ASP A N 1
ATOM 716 C CA . ASP A 1 91 ? -4.079 -8.388 6.057 1.00 96.12 91 ASP A CA 1
ATOM 717 C C . ASP A 1 91 ? -5.210 -8.752 5.073 1.00 96.12 91 ASP A C 1
ATOM 719 O O . ASP A 1 91 ? -5.544 -8.014 4.139 1.00 96.12 91 ASP A O 1
ATOM 723 N N . LYS A 1 92 ? -5.857 -9.899 5.310 1.00 96.38 92 LYS A N 1
ATOM 724 C CA . LYS A 1 92 ? -6.958 -10.406 4.473 1.00 96.38 92 LYS A CA 1
ATOM 725 C C . LYS A 1 92 ? -8.246 -9.598 4.576 1.00 96.38 92 LYS A C 1
ATOM 727 O O . LYS A 1 92 ? -9.045 -9.626 3.640 1.00 96.38 92 LYS A O 1
ATOM 732 N N . SER A 1 93 ? -8.452 -8.857 5.661 1.00 96.75 93 SER A N 1
ATOM 733 C CA . SER A 1 93 ? -9.573 -7.921 5.763 1.00 96.75 93 SER A CA 1
ATOM 734 C C . SER A 1 93 ? -9.405 -6.754 4.786 1.00 96.75 93 SER A C 1
ATOM 736 O O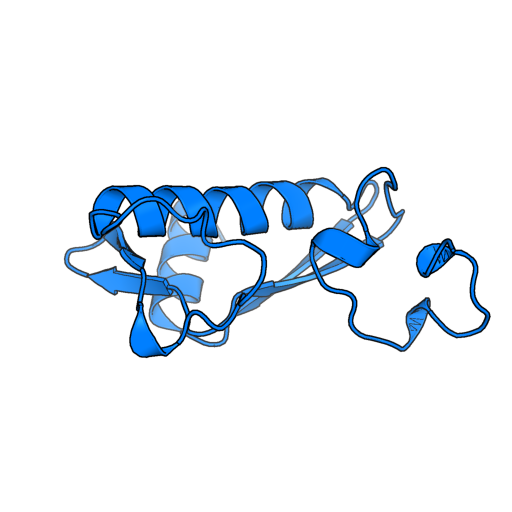 . SER A 1 93 ? -10.365 -6.373 4.112 1.00 96.75 93 SER A O 1
ATOM 738 N N . VAL A 1 94 ? -8.173 -6.256 4.633 1.00 97.44 94 VAL A N 1
ATOM 739 C CA . VAL A 1 94 ? -7.824 -5.200 3.675 1.00 97.44 94 VAL A CA 1
ATOM 740 C C . VAL A 1 94 ? -7.952 -5.719 2.246 1.00 97.44 94 VAL A C 1
ATOM 742 O O . VAL A 1 94 ? -8.555 -5.043 1.416 1.00 97.44 94 VAL A O 1
ATOM 745 N N . GLU A 1 95 ? -7.472 -6.939 1.971 1.00 96.88 95 GLU A N 1
ATOM 746 C CA . GLU A 1 95 ? -7.635 -7.591 0.662 1.00 96.88 95 GLU A CA 1
ATOM 747 C C . GLU A 1 95 ? -9.110 -7.688 0.253 1.00 96.88 95 GLU A C 1
ATOM 749 O O . GLU A 1 95 ? -9.477 -7.346 -0.873 1.00 96.88 95 GLU A O 1
ATOM 754 N N . LYS A 1 96 ? -9.964 -8.140 1.179 1.00 96.69 96 LYS A N 1
ATOM 755 C CA . LYS A 1 96 ? -11.401 -8.280 0.946 1.00 96.69 96 LYS A CA 1
ATOM 756 C C . LYS A 1 96 ? -12.045 -6.931 0.624 1.00 96.69 96 LYS A C 1
ATOM 758 O O . LYS A 1 96 ? -12.711 -6.811 -0.400 1.00 96.69 96 LYS A O 1
ATOM 763 N N . LEU A 1 97 ? -11.802 -5.915 1.455 1.00 96.25 97 LEU A N 1
ATOM 764 C CA . LEU A 1 97 ? -12.349 -4.572 1.243 1.00 96.25 97 LEU A CA 1
ATOM 765 C C . LEU A 1 97 ? -11.848 -3.951 -0.068 1.00 96.25 97 LEU A C 1
ATOM 767 O O . LEU A 1 97 ? -12.595 -3.247 -0.746 1.00 96.25 97 LEU A O 1
ATOM 771 N N . PHE A 1 98 ? -10.587 -4.198 -0.432 1.00 94.38 98 PHE A N 1
ATOM 772 C CA . PHE A 1 98 ? -10.028 -3.749 -1.701 1.00 94.38 98 PHE A CA 1
ATOM 773 C C . PHE A 1 98 ? -10.790 -4.365 -2.876 1.00 94.38 98 PHE A C 1
ATOM 775 O O . PHE A 1 98 ? -11.305 -3.615 -3.701 1.00 94.38 98 PHE A O 1
ATOM 782 N N . LYS A 1 99 ? -10.923 -5.699 -2.911 1.00 94.62 99 LYS A N 1
ATOM 783 C CA . LYS A 1 99 ? -11.642 -6.435 -3.967 1.00 94.62 99 LYS A CA 1
ATOM 784 C C . LYS A 1 99 ? -13.084 -5.956 -4.127 1.00 94.62 99 LYS A C 1
ATOM 786 O O . LYS A 1 99 ? -13.481 -5.594 -5.231 1.00 94.62 99 LYS A O 1
ATOM 791 N N . GLU A 1 100 ? -13.807 -5.808 -3.018 1.00 95.00 100 GLU A N 1
ATOM 792 C CA . GLU A 1 100 ? -15.175 -5.273 -3.015 1.00 95.00 100 GLU A CA 1
ATOM 793 C C . GLU A 1 100 ? -15.260 -3.871 -3.643 1.00 95.00 100 GLU A C 1
ATOM 795 O O . GLU A 1 100 ? -16.193 -3.583 -4.391 1.00 95.00 100 GLU A O 1
ATOM 800 N N . ARG A 1 101 ? -14.281 -2.993 -3.378 1.00 92.38 101 ARG A N 1
ATOM 801 C CA . ARG A 1 101 ? -14.255 -1.621 -3.916 1.00 92.38 101 ARG A CA 1
ATOM 802 C C . ARG A 1 101 ? -13.867 -1.546 -5.388 1.00 92.38 101 ARG A C 1
ATOM 804 O O . ARG A 1 101 ? -14.313 -0.624 -6.065 1.00 92.38 101 ARG A O 1
ATOM 811 N N . VAL A 1 102 ? -13.029 -2.464 -5.871 1.00 89.50 102 VAL A N 1
ATOM 812 C CA . VAL A 1 102 ? -12.598 -2.494 -7.280 1.00 89.50 102 VAL A CA 1
ATOM 813 C C . VAL A 1 102 ? -13.473 -3.389 -8.165 1.00 89.50 102 VAL A C 1
ATOM 815 O O . VAL A 1 102 ? -13.284 -3.402 -9.377 1.00 89.50 102 VAL A O 1
ATOM 818 N N . GLY A 1 103 ? -14.446 -4.097 -7.584 1.00 89.00 103 GLY A N 1
ATOM 819 C CA . GLY A 1 103 ? -15.354 -4.985 -8.314 1.00 89.00 103 GLY A CA 1
ATOM 820 C C . GLY A 1 103 ? -14.725 -6.324 -8.712 1.00 89.00 103 GLY A C 1
ATOM 821 O O . GLY A 1 103 ? -15.053 -6.847 -9.776 1.00 89.00 103 GLY A O 1
ATOM 822 N N . LEU A 1 104 ? -13.813 -6.844 -7.882 1.00 81.00 104 LEU A N 1
ATOM 823 C CA . LEU A 1 104 ? -13.160 -8.152 -8.036 1.00 81.00 104 LEU A CA 1
ATOM 824 C C . LEU A 1 104 ? -13.734 -9.214 -7.091 1.00 81.00 104 LEU A C 1
ATOM 826 O O . LEU A 1 104 ? -14.242 -8.845 -6.008 1.00 81.00 104 LEU A O 1
#

InterPro domains:
  IPR018647 Schlafen group 3-like, DNA/RNA helicase domain [PF09848] (2-91)

Radius of gyration: 14.74 Å; chains: 1; bounding box: 39×27×36 Å

Secondary structure (DSSP, 8-state):
--GGGSTTGGGS---HHHHTT--EEEEEEEE-TTEEEETTEEEE-GGG---TTTS-S-S---HHHHHHHHHHHHHHHHTTEEEEEEEEESSHHHHHHHHHHHT-

pLDDT: mean 82.49, std 14.34, range [47.94, 97.44]